Protein AF-A0AAW0I770-F1 (afdb_monomer_lite)

Sequence (133 aa):
MDANTKVVIGTLCSSFLLFQVLFHFVSYWFSAKVSTGYNSLSIDKKIEWNSRVVSTCHSLLVGIFGLYLFLFDEPTIADPLWGDPRLVKLNIATASGYLISDLLIILLNWKVIGDKFFVIHHCTALSAYYFVL

InterPro domains:
  IPR006634 TRAM/LAG1/CLN8 homology domain [PF03798] (48-132)
  IPR006634 TRAM/LAG1/CLN8 homology domain [PS50922] (44-133)
  IPR050846 TLC domain-containing [PTHR13439] (12-132)

Radius of gyration: 16.58 Å; chains: 1; bounding box: 43×30×43 Å

Organism: Myodes glareolus (NCBI:txid447135)

pLDDT: mean 95.5, std 5.77, range [55.75, 98.81]

Foldseek 3Di:
DDPLVVVLLVLLQVLLVVLLCQLPPVQLVVCVVPPVCLVVDDPLVSNVSSLVVSVVVLCCVLVVLVVCLCPPVPQCVVPVDPGLDSSVSSSLSSNLSNLVNSLVSCVVSVVRRNDPVSNVVSVVSNVVSVVND

Structure (mmCIF, N/CA/C/O backbone):
data_AF-A0AAW0I770-F1
#
_entry.id   AF-A0AAW0I770-F1
#
loop_
_atom_site.group_PDB
_atom_site.id
_atom_site.type_symbol
_atom_site.label_atom_id
_atom_site.label_alt_id
_atom_site.label_comp_id
_atom_site.label_asym_id
_atom_site.label_entity_id
_atom_site.label_seq_id
_atom_site.pdbx_PDB_ins_code
_atom_site.Cartn_x
_atom_site.Cartn_y
_atom_site.Cartn_z
_atom_site.occupancy
_atom_site.B_iso_or_equiv
_atom_site.auth_seq_id
_atom_site.auth_comp_id
_atom_site.auth_asym_id
_atom_site.auth_atom_id
_atom_site.pdbx_PDB_model_num
ATOM 1 N N . MET A 1 1 ? 12.098 18.092 -14.845 1.00 55.75 1 MET A N 1
ATOM 2 C CA . MET A 1 1 ? 11.414 16.806 -14.593 1.00 55.75 1 MET A CA 1
ATOM 3 C C . MET A 1 1 ? 10.866 16.289 -15.901 1.00 55.75 1 MET A C 1
ATOM 5 O O . MET A 1 1 ? 10.063 16.990 -16.517 1.00 55.75 1 MET A O 1
ATOM 9 N N . ASP A 1 2 ? 11.320 15.114 -16.326 1.00 74.69 2 ASP A N 1
ATOM 10 C CA . ASP A 1 2 ? 10.758 14.442 -17.495 1.00 74.69 2 ASP A CA 1
ATOM 11 C C . ASP A 1 2 ? 9.296 14.013 -17.242 1.00 74.69 2 ASP A C 1
ATOM 13 O O . ASP A 1 2 ? 8.771 14.089 -16.123 1.00 74.69 2 ASP A O 1
ATOM 17 N N . ALA A 1 3 ? 8.598 13.622 -18.310 1.00 67.62 3 ALA A N 1
ATOM 18 C CA . ALA A 1 3 ? 7.193 13.232 -18.238 1.00 67.62 3 ALA A CA 1
ATOM 19 C C . ALA A 1 3 ? 6.963 11.989 -17.356 1.00 67.62 3 ALA A C 1
ATOM 21 O O . ALA A 1 3 ? 5.919 11.895 -16.711 1.00 67.62 3 ALA A O 1
ATOM 22 N N . ASN A 1 4 ? 7.940 11.080 -17.269 1.00 81.44 4 ASN A N 1
ATOM 23 C CA . ASN A 1 4 ? 7.845 9.881 -16.438 1.00 81.44 4 ASN A CA 1
ATOM 24 C C . ASN A 1 4 ? 7.912 10.223 -14.948 1.00 81.44 4 ASN A C 1
ATOM 26 O O . ASN A 1 4 ? 7.105 9.717 -14.175 1.00 81.44 4 ASN A O 1
ATOM 30 N N . THR A 1 5 ? 8.773 11.159 -14.551 1.00 87.38 5 THR A N 1
ATOM 31 C CA . THR A 1 5 ? 8.890 11.625 -13.164 1.00 87.38 5 THR A CA 1
ATOM 32 C C . THR A 1 5 ? 7.582 12.267 -12.698 1.00 87.38 5 THR A C 1
ATOM 34 O O . THR A 1 5 ? 7.110 12.011 -11.593 1.00 87.38 5 THR A O 1
ATOM 37 N N . LYS A 1 6 ? 6.949 13.085 -13.554 1.00 92.62 6 LYS A N 1
ATOM 38 C CA . LYS A 1 6 ? 5.643 13.696 -13.246 1.00 92.62 6 LYS A CA 1
ATOM 39 C C . LYS A 1 6 ? 4.564 12.641 -13.027 1.00 92.62 6 LYS A C 1
ATOM 41 O O . LYS A 1 6 ? 3.768 12.771 -12.102 1.00 92.62 6 LYS A O 1
ATOM 46 N N . VAL A 1 7 ? 4.548 11.609 -13.869 1.00 95.19 7 VAL A N 1
ATOM 47 C CA . VAL A 1 7 ? 3.602 10.497 -13.757 1.00 95.19 7 VAL A CA 1
ATOM 48 C C . VAL A 1 7 ? 3.842 9.708 -12.467 1.00 95.19 7 VAL A C 1
ATOM 50 O O . VAL A 1 7 ? 2.886 9.474 -11.742 1.00 95.19 7 VAL A O 1
ATOM 53 N N . VAL A 1 8 ? 5.092 9.376 -12.132 1.00 95.69 8 VAL A N 1
ATOM 54 C CA . VAL A 1 8 ? 5.456 8.667 -10.890 1.00 95.69 8 VAL A CA 1
ATOM 55 C C . VAL A 1 8 ? 5.005 9.438 -9.648 1.00 95.69 8 VAL A C 1
ATOM 57 O O . VAL A 1 8 ? 4.325 8.877 -8.790 1.00 95.6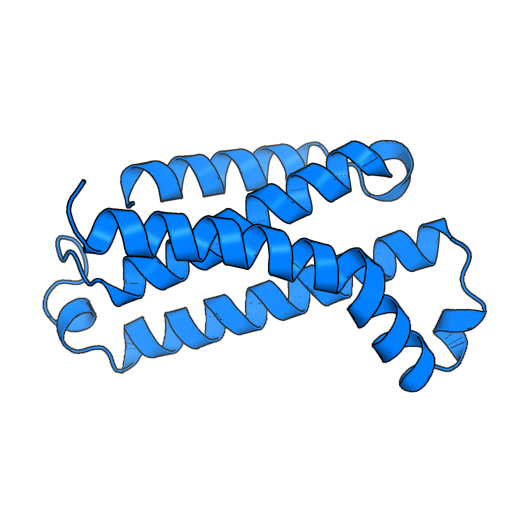9 8 VAL A O 1
ATOM 60 N N . ILE A 1 9 ? 5.315 10.736 -9.571 1.00 96.12 9 ILE A N 1
ATOM 61 C CA . ILE A 1 9 ? 4.894 11.581 -8.444 1.00 96.12 9 ILE A CA 1
ATOM 62 C C . ILE A 1 9 ? 3.369 11.690 -8.388 1.00 96.12 9 ILE A C 1
ATOM 64 O O . ILE A 1 9 ? 2.784 11.572 -7.313 1.00 96.12 9 ILE A O 1
ATOM 68 N N . GLY A 1 10 ? 2.716 11.870 -9.539 1.00 97.88 10 GLY A N 1
ATOM 69 C CA . GLY A 1 10 ? 1.259 11.874 -9.634 1.00 97.88 10 GLY A CA 1
ATOM 70 C C . GLY A 1 10 ? 0.651 10.584 -9.085 1.00 97.88 10 GLY A C 1
ATOM 71 O O . GLY A 1 10 ? -0.223 10.641 -8.225 1.00 97.88 10 GLY A O 1
ATOM 72 N N . THR A 1 11 ? 1.162 9.425 -9.504 1.00 98.19 11 THR A N 1
ATOM 73 C CA . THR A 1 11 ? 0.721 8.109 -9.027 1.00 98.19 11 THR A CA 1
ATOM 74 C C . THR A 1 11 ? 0.919 7.946 -7.526 1.00 98.19 11 THR A C 1
ATOM 76 O O . THR A 1 11 ? -0.003 7.485 -6.855 1.00 98.19 11 THR A O 1
ATOM 79 N N . LEU A 1 12 ? 2.066 8.356 -6.979 1.00 98.38 12 LEU A N 1
ATOM 80 C CA . LEU A 1 12 ? 2.326 8.304 -5.539 1.00 98.38 12 LEU A CA 1
ATOM 81 C C . LEU A 1 12 ? 1.310 9.154 -4.766 1.00 98.38 12 LEU A C 1
ATOM 83 O O . LEU A 1 12 ? 0.651 8.647 -3.857 1.00 98.38 12 LEU A O 1
ATOM 87 N N . CYS A 1 13 ? 1.137 10.421 -5.152 1.00 98.50 13 CYS A N 1
ATOM 88 C CA . CYS A 1 13 ? 0.213 11.346 -4.493 1.00 98.50 13 CYS A CA 1
ATOM 89 C C . CYS A 1 13 ? -1.243 10.873 -4.592 1.00 98.50 13 CYS A C 1
ATOM 91 O O . CYS A 1 13 ? -1.969 10.872 -3.598 1.00 98.50 13 CYS A O 1
ATOM 93 N N . SER A 1 14 ? -1.676 10.436 -5.776 1.00 98.56 14 SER A N 1
ATOM 94 C CA . SER A 1 14 ? -3.022 9.899 -5.975 1.00 98.56 14 SER A CA 1
ATOM 95 C C . SER A 1 14 ? -3.246 8.622 -5.170 1.00 98.56 14 SER A C 1
ATOM 97 O O . SER A 1 14 ? -4.313 8.469 -4.584 1.00 98.56 14 SER A O 1
ATOM 99 N N . SER A 1 15 ? -2.247 7.740 -5.083 1.00 98.62 15 SER A N 1
ATOM 100 C CA . SER A 1 15 ? -2.338 6.514 -4.282 1.00 98.62 15 SER A CA 1
ATOM 101 C C . SER A 1 15 ? -2.431 6.832 -2.795 1.00 98.62 15 SER A C 1
ATOM 103 O O . SER A 1 15 ? -3.303 6.295 -2.120 1.00 98.62 15 SER A O 1
ATOM 105 N N . PHE A 1 16 ? -1.615 7.763 -2.290 1.00 98.81 16 PHE A N 1
ATOM 106 C CA . PHE A 1 16 ? -1.719 8.242 -0.911 1.00 98.81 16 PHE A CA 1
ATOM 107 C C . PHE A 1 16 ? -3.151 8.685 -0.578 1.00 98.81 16 PHE A C 1
ATOM 109 O O . PHE A 1 16 ? -3.755 8.172 0.367 1.00 98.81 16 PHE A O 1
ATOM 116 N N . LEU A 1 17 ? -3.719 9.575 -1.401 1.00 98.75 17 LEU A N 1
ATOM 117 C CA . LEU A 1 17 ? -5.081 10.083 -1.218 1.00 98.75 17 LEU A CA 1
ATOM 118 C C . LEU A 1 17 ? -6.129 8.974 -1.332 1.00 98.75 17 LEU A C 1
ATOM 120 O O . LEU A 1 17 ? -7.050 8.914 -0.521 1.00 98.75 17 LEU A O 1
ATOM 124 N N . LEU A 1 18 ? -5.979 8.077 -2.307 1.00 98.62 18 LEU A N 1
ATOM 125 C CA . LEU A 1 18 ? -6.880 6.948 -2.497 1.00 98.62 18 LEU A CA 1
ATOM 126 C C . LEU A 1 18 ? -6.919 6.063 -1.250 1.00 98.62 18 LEU A C 1
ATOM 128 O O . LEU A 1 18 ? -8.003 5.759 -0.761 1.00 98.62 18 LEU A O 1
ATOM 132 N N . PHE A 1 19 ? -5.765 5.688 -0.697 1.00 98.69 19 PHE A N 1
ATOM 133 C CA . PHE A 1 19 ? -5.713 4.834 0.489 1.00 98.69 19 PHE A CA 1
ATOM 134 C C . PHE A 1 19 ? -6.215 5.545 1.758 1.00 98.69 19 PHE A C 1
ATOM 136 O O . PHE A 1 19 ? -6.858 4.902 2.587 1.00 98.69 19 PHE A O 1
ATOM 143 N N . GLN A 1 20 ? -6.055 6.872 1.866 1.00 98.56 20 GLN A N 1
ATOM 144 C CA . GLN A 1 20 ? -6.712 7.662 2.920 1.00 98.56 20 GLN A CA 1
ATOM 145 C C . GLN A 1 20 ? -8.242 7.609 2.790 1.00 98.56 20 GLN A C 1
ATOM 147 O O . GLN A 1 20 ? -8.951 7.370 3.769 1.00 98.56 20 GLN A O 1
ATOM 152 N N . VAL A 1 21 ? -8.769 7.780 1.572 1.00 98.62 21 VAL A N 1
ATOM 153 C CA . VAL A 1 21 ? -10.212 7.683 1.300 1.00 98.62 21 VAL A CA 1
ATOM 154 C C . VAL A 1 21 ? -10.732 6.272 1.576 1.00 98.62 21 VAL A C 1
ATOM 156 O O . VAL A 1 21 ? -11.810 6.111 2.159 1.00 98.62 21 VAL A O 1
ATOM 159 N N . LEU A 1 22 ? -9.961 5.246 1.206 1.00 98.38 22 LEU A N 1
ATOM 160 C CA . LEU A 1 22 ? -10.304 3.857 1.487 1.00 98.38 22 LEU A CA 1
ATOM 161 C C . LEU A 1 22 ? -10.419 3.607 2.993 1.00 98.38 22 LEU A C 1
ATOM 163 O O . LEU A 1 22 ? -11.401 3.006 3.424 1.00 98.38 22 LEU A O 1
ATOM 167 N N . PHE A 1 23 ? -9.480 4.113 3.793 1.00 98.44 23 PHE A N 1
ATOM 168 C CA . PHE A 1 23 ? -9.508 3.959 5.246 1.00 98.44 23 PHE A CA 1
ATOM 169 C C . PHE A 1 23 ? -10.670 4.710 5.902 1.00 98.44 23 PHE A C 1
ATOM 171 O O . PHE A 1 23 ? -11.439 4.120 6.664 1.00 98.44 23 PHE A O 1
ATOM 178 N N . HIS A 1 24 ? -10.820 6.000 5.596 1.00 97.44 24 HIS A N 1
ATOM 179 C CA . HIS A 1 24 ? -11.764 6.865 6.303 1.00 97.44 24 HIS A CA 1
ATOM 180 C C . HIS A 1 24 ? -13.222 6.674 5.879 1.00 97.44 24 HIS A C 1
ATOM 182 O O . HIS A 1 24 ? -14.118 6.892 6.694 1.00 97.44 24 HIS A O 1
ATOM 188 N N . PHE A 1 25 ? -13.474 6.265 4.632 1.00 97.50 25 PHE A N 1
ATOM 189 C CA . PHE A 1 25 ? -14.832 6.232 4.083 1.00 97.50 25 PHE A CA 1
ATOM 190 C C . PHE A 1 25 ? -15.215 4.861 3.536 1.00 97.50 25 PHE A C 1
ATOM 192 O O . PHE A 1 25 ? -16.198 4.266 3.985 1.00 97.50 25 PHE A O 1
ATOM 199 N N . VAL A 1 26 ? -14.456 4.345 2.566 1.00 97.56 26 VAL A N 1
ATOM 200 C CA . VAL A 1 26 ? -14.893 3.172 1.789 1.00 97.56 26 VAL A CA 1
ATOM 201 C C . VAL A 1 26 ? -14.911 1.914 2.646 1.00 97.56 26 VAL A C 1
ATOM 203 O O . VAL A 1 26 ? -15.894 1.179 2.608 1.00 97.56 26 VAL A O 1
ATOM 206 N N . SER A 1 27 ? -13.877 1.690 3.460 1.00 97.06 27 SER A N 1
ATOM 207 C CA . SER A 1 27 ? -13.794 0.519 4.334 1.00 97.06 27 SER A CA 1
ATOM 208 C C . SER A 1 27 ? -14.949 0.479 5.327 1.00 97.06 27 SER A C 1
ATOM 210 O O . SER A 1 27 ? -15.563 -0.573 5.507 1.00 97.06 27 SER A O 1
ATOM 212 N N . TYR A 1 28 ? -15.305 1.626 5.915 1.00 93.88 28 TYR A N 1
ATOM 213 C CA . TYR A 1 28 ? -16.455 1.723 6.808 1.00 93.88 28 TYR A CA 1
ATOM 214 C C . TYR A 1 28 ? -17.754 1.365 6.082 1.00 93.88 28 TYR A C 1
ATOM 216 O O . TYR A 1 28 ? -18.496 0.494 6.537 1.00 93.88 28 TYR A O 1
ATOM 224 N N . TRP A 1 29 ? -18.020 2.024 4.949 1.00 96.69 29 TRP A N 1
ATOM 225 C CA . TRP A 1 29 ? -19.247 1.821 4.179 1.00 96.69 29 TRP A CA 1
ATOM 226 C C . TRP A 1 29 ? -19.389 0.370 3.712 1.00 96.69 29 TRP A C 1
ATOM 228 O O . TRP A 1 29 ? -20.436 -0.245 3.909 1.00 96.69 29 TRP A O 1
ATOM 238 N N . PHE A 1 30 ? -18.325 -0.189 3.140 1.00 96.56 30 PHE A N 1
ATOM 239 C CA . PHE A 1 30 ? -18.307 -1.550 2.625 1.00 96.56 30 PHE A CA 1
ATOM 240 C C . PHE A 1 30 ? -18.466 -2.578 3.751 1.00 96.56 30 PHE A C 1
ATOM 242 O O . PHE A 1 30 ? -19.334 -3.449 3.680 1.00 96.56 30 PHE A O 1
ATOM 249 N N . SER A 1 31 ? -17.692 -2.442 4.831 1.00 97.12 31 SER A N 1
ATOM 250 C CA . SER A 1 31 ? -17.723 -3.390 5.951 1.00 97.12 31 SER A CA 1
ATOM 251 C C . SER A 1 31 ? -19.071 -3.388 6.667 1.00 97.12 31 SER A C 1
ATOM 253 O O . SER A 1 31 ? -19.579 -4.456 6.992 1.00 97.12 31 SER A O 1
ATOM 255 N N . ALA A 1 32 ? -19.703 -2.222 6.837 1.00 95.44 32 ALA A N 1
ATOM 256 C CA . ALA A 1 32 ? -21.043 -2.114 7.415 1.00 95.44 32 ALA A CA 1
ATOM 257 C C . ALA A 1 32 ? -22.137 -2.773 6.556 1.00 95.44 32 ALA A C 1
ATOM 259 O O . ALA A 1 32 ? -23.184 -3.148 7.085 1.00 95.44 32 ALA A O 1
ATOM 260 N N . LYS A 1 33 ? -21.920 -2.891 5.238 1.00 95.25 33 LYS A N 1
ATOM 261 C CA . LYS A 1 33 ? -22.848 -3.545 4.302 1.00 95.25 33 LYS A CA 1
ATOM 262 C C . LYS A 1 33 ? -22.647 -5.055 4.227 1.00 95.25 33 LYS A C 1
ATOM 264 O O . LYS A 1 33 ? -23.628 -5.777 4.100 1.00 95.25 33 LYS A O 1
ATOM 269 N N . VAL A 1 34 ? -21.400 -5.517 4.292 1.00 95.00 34 VAL A N 1
ATOM 270 C CA . VAL A 1 34 ? -21.048 -6.934 4.098 1.00 95.00 34 VAL A CA 1
ATOM 271 C C . VAL A 1 34 ? -21.003 -7.715 5.413 1.00 95.00 34 VAL A C 1
ATOM 273 O O . VAL A 1 34 ? -21.275 -8.911 5.421 1.00 95.00 34 VAL A O 1
ATOM 276 N N . SER A 1 35 ? -20.702 -7.057 6.535 1.00 94.44 35 SER A N 1
ATOM 277 C CA . SER A 1 35 ? -20.612 -7.685 7.854 1.00 94.44 35 SER A CA 1
ATOM 278 C C . SER A 1 35 ? -21.528 -6.985 8.852 1.00 94.44 35 SER A C 1
ATOM 280 O O . SER A 1 35 ? -21.258 -5.876 9.314 1.00 94.44 35 SER A O 1
ATOM 282 N N . THR A 1 36 ? -22.612 -7.654 9.240 1.00 89.12 36 THR A N 1
ATOM 283 C CA . THR A 1 36 ? -23.572 -7.128 10.225 1.00 89.12 36 THR A CA 1
ATOM 284 C C . THR A 1 36 ? -22.923 -6.867 11.590 1.00 89.12 36 THR A C 1
ATOM 286 O O . THR A 1 36 ? -23.281 -5.900 12.263 1.00 89.12 36 THR A O 1
ATOM 289 N N . GLY A 1 37 ? -21.914 -7.663 11.965 1.00 94.75 37 GLY A N 1
ATOM 290 C CA . GLY A 1 37 ? -21.154 -7.501 13.208 1.00 94.75 37 GLY A CA 1
ATOM 291 C C . GLY A 1 37 ? -20.238 -6.272 13.235 1.00 94.75 37 GLY A C 1
ATOM 292 O O . GLY A 1 37 ? -19.875 -5.806 14.316 1.00 94.75 37 GLY A O 1
ATOM 293 N N . TYR A 1 38 ? -19.900 -5.690 12.079 1.00 96.75 38 TYR A N 1
ATOM 294 C CA . TYR A 1 38 ? -19.034 -4.510 12.019 1.00 96.75 38 TYR A CA 1
ATOM 295 C C . TYR A 1 38 ? -19.649 -3.311 12.757 1.00 96.75 38 TYR A C 1
ATOM 297 O O . TYR A 1 38 ? -18.959 -2.609 13.495 1.00 96.75 38 TYR A O 1
ATOM 305 N N . ASN A 1 39 ? -20.963 -3.095 12.630 1.00 95.94 39 ASN A N 1
ATOM 306 C CA . ASN A 1 39 ? -21.626 -1.948 13.259 1.00 95.94 39 ASN A CA 1
ATOM 307 C C . ASN A 1 39 ? -21.606 -2.013 14.791 1.00 95.94 39 ASN A C 1
ATOM 309 O O . ASN A 1 39 ? -21.517 -0.959 15.425 1.00 95.94 39 ASN A O 1
ATOM 313 N N . SER A 1 40 ? -21.599 -3.219 15.368 1.00 97.06 40 SER A N 1
ATOM 314 C CA . SER A 1 40 ? -21.503 -3.441 16.816 1.00 97.06 40 SER A CA 1
ATOM 315 C C . SER A 1 40 ? -20.090 -3.303 17.395 1.00 97.06 40 SER A C 1
ATOM 317 O O . SER A 1 40 ? -19.936 -3.322 18.613 1.00 97.06 40 SER A O 1
ATOM 319 N N . LEU A 1 41 ? -19.053 -3.159 16.562 1.00 97.44 41 LEU A N 1
ATOM 320 C CA . LEU A 1 41 ? -17.682 -2.989 17.044 1.00 97.44 41 LEU A CA 1
ATOM 321 C C . LEU A 1 41 ? -17.479 -1.627 17.724 1.00 97.44 41 LEU A C 1
ATOM 323 O O . LEU A 1 41 ? -18.042 -0.607 17.305 1.00 97.44 41 LEU A O 1
ATOM 327 N N . SER A 1 42 ? -16.597 -1.610 18.728 1.00 97.69 42 SER A N 1
ATOM 328 C CA . SER A 1 42 ? -16.056 -0.371 19.291 1.00 97.69 42 SER A CA 1
ATOM 329 C C . SER A 1 42 ? -15.274 0.415 18.234 1.00 97.69 42 SER A C 1
ATOM 331 O O . SER A 1 42 ? -14.853 -0.131 17.211 1.00 97.69 42 SER A O 1
ATOM 333 N N . ILE A 1 43 ? -15.056 1.707 18.486 1.00 97.00 43 ILE A N 1
ATOM 334 C CA . ILE A 1 43 ? -14.301 2.572 17.572 1.00 97.00 43 ILE A CA 1
ATOM 335 C C . ILE A 1 43 ? -12.888 2.034 17.304 1.00 97.00 43 ILE A C 1
ATOM 337 O O . ILE A 1 43 ? -12.492 1.928 16.147 1.00 97.00 43 ILE A O 1
ATOM 341 N N . ASP A 1 44 ? -12.188 1.580 18.344 1.00 98.25 44 ASP A N 1
ATOM 342 C CA . ASP A 1 44 ? -10.841 1.011 18.240 1.00 98.25 44 ASP A CA 1
ATOM 343 C C . ASP A 1 44 ? -10.821 -0.228 17.338 1.00 98.25 44 ASP A C 1
ATOM 345 O O . ASP A 1 44 ? -9.970 -0.366 16.460 1.00 98.25 44 ASP A O 1
ATOM 349 N N . LYS A 1 45 ? -11.820 -1.108 17.480 1.00 98.00 45 LYS A N 1
ATOM 350 C CA . LYS A 1 45 ? -11.934 -2.300 16.634 1.00 98.00 4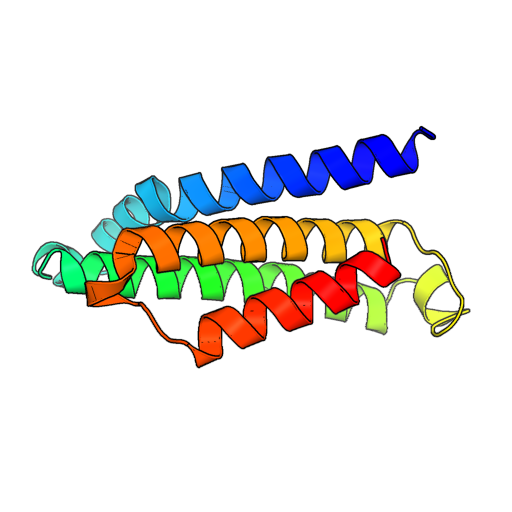5 LYS A CA 1
ATOM 351 C C . LYS A 1 45 ? -12.311 -1.968 15.195 1.00 98.00 45 LYS A C 1
ATOM 353 O O . LYS A 1 45 ? -11.870 -2.671 14.293 1.00 98.00 45 LYS A O 1
ATOM 358 N N . LYS A 1 46 ? -13.067 -0.892 14.956 1.00 98.12 46 LYS A N 1
ATOM 359 C CA . LYS A 1 46 ? -13.339 -0.391 13.598 1.00 98.12 46 LYS A CA 1
ATOM 360 C C . LYS A 1 46 ? -12.087 0.200 12.952 1.00 98.12 46 LYS A C 1
ATOM 362 O O . LYS A 1 46 ? -11.865 -0.041 11.772 1.00 98.12 46 LYS A O 1
ATOM 367 N N . ILE A 1 47 ? -11.260 0.922 13.708 1.00 98.31 47 ILE A N 1
ATOM 368 C CA . ILE A 1 47 ? -9.965 1.444 13.239 1.00 98.31 47 ILE A CA 1
ATOM 369 C C . ILE A 1 47 ? -9.047 0.290 12.828 1.00 98.31 47 ILE A C 1
ATOM 371 O O . ILE A 1 47 ? -8.547 0.277 11.704 1.00 98.31 47 ILE A O 1
ATOM 375 N N . GLU A 1 48 ? -8.881 -0.703 13.706 1.00 98.00 48 GLU A N 1
ATOM 376 C CA . GLU A 1 48 ? -8.084 -1.898 13.416 1.00 98.00 48 GLU A CA 1
ATOM 377 C C . GLU A 1 48 ? -8.627 -2.633 12.182 1.00 98.00 48 GLU A C 1
ATOM 379 O O . GLU A 1 48 ? -7.884 -2.896 11.239 1.00 98.00 48 GLU A O 1
ATOM 384 N N . TRP A 1 49 ? -9.936 -2.896 12.143 1.00 98.12 49 TRP A N 1
ATOM 385 C CA . TRP A 1 49 ? -10.598 -3.547 11.014 1.00 98.12 49 TRP A CA 1
ATOM 386 C C . TRP A 1 49 ? -10.364 -2.803 9.697 1.00 98.12 49 TRP A C 1
ATOM 388 O O . TRP A 1 49 ? -9.967 -3.411 8.705 1.00 98.12 49 TRP A O 1
ATOM 398 N N . ASN A 1 50 ? -10.569 -1.485 9.681 1.00 98.25 50 ASN A N 1
ATOM 399 C CA . ASN A 1 50 ? -10.403 -0.690 8.470 1.00 98.25 50 ASN A CA 1
ATOM 400 C C . ASN A 1 50 ? -8.951 -0.679 7.994 1.00 98.25 50 ASN A C 1
ATOM 402 O O . ASN A 1 50 ? -8.711 -0.821 6.800 1.00 98.25 50 ASN A O 1
ATOM 406 N N . SER A 1 51 ? -7.978 -0.605 8.906 1.00 98.06 51 SER A N 1
ATOM 407 C CA . SER A 1 51 ? -6.559 -0.740 8.549 1.00 98.06 51 SER A CA 1
ATOM 408 C C . SER A 1 51 ? -6.269 -2.107 7.905 1.00 98.06 51 SER A C 1
ATOM 410 O O . SER A 1 51 ? -5.591 -2.184 6.876 1.00 98.06 51 SER A O 1
ATOM 412 N N . ARG A 1 52 ? -6.862 -3.199 8.412 1.00 97.44 52 ARG A N 1
ATOM 413 C CA . ARG A 1 52 ? -6.730 -4.542 7.808 1.00 97.44 52 ARG A CA 1
ATOM 414 C C . ARG A 1 52 ? -7.363 -4.646 6.420 1.00 97.44 52 ARG A C 1
ATOM 416 O O . ARG A 1 52 ? -6.785 -5.274 5.535 1.00 97.44 52 ARG A O 1
ATOM 423 N N . VAL A 1 53 ? -8.519 -4.022 6.202 1.00 97.94 53 VAL A N 1
ATOM 424 C CA . VAL A 1 53 ? -9.161 -3.988 4.876 1.00 97.94 53 VAL A CA 1
ATOM 425 C C . VAL A 1 53 ? -8.272 -3.252 3.876 1.00 97.94 53 VAL A C 1
ATOM 427 O O . VAL A 1 53 ? -7.986 -3.778 2.803 1.00 97.94 53 VAL A O 1
ATOM 430 N N . VAL A 1 54 ? -7.793 -2.060 4.236 1.00 98.25 54 VAL A N 1
ATOM 431 C CA . VAL A 1 54 ? -6.994 -1.207 3.345 1.00 98.25 54 VAL A CA 1
ATOM 432 C C . VAL A 1 54 ? -5.647 -1.852 3.011 1.00 98.25 54 VAL A C 1
ATOM 434 O O . VAL A 1 54 ? -5.279 -1.891 1.836 1.00 98.25 54 VAL A O 1
ATOM 437 N N . SER A 1 55 ? -4.956 -2.428 4.001 1.00 97.88 55 SER A N 1
ATOM 438 C CA . SER A 1 55 ? -3.715 -3.186 3.775 1.00 97.88 55 SER A CA 1
ATOM 439 C C . SER A 1 55 ? -3.934 -4.397 2.868 1.00 97.88 55 SER A C 1
ATOM 441 O O . SER A 1 55 ? -3.158 -4.613 1.942 1.00 97.88 55 SER A O 1
ATOM 443 N N . THR A 1 56 ? -5.041 -5.128 3.040 1.00 98.25 56 THR A N 1
ATOM 444 C CA . THR A 1 56 ? -5.402 -6.245 2.150 1.00 98.25 56 THR A CA 1
ATOM 445 C C . THR A 1 56 ? -5.641 -5.768 0.715 1.00 98.25 56 THR A C 1
ATOM 447 O O . THR A 1 56 ? -5.115 -6.365 -0.225 1.00 98.25 56 THR A O 1
ATOM 450 N N . CYS A 1 57 ? -6.389 -4.676 0.522 1.00 98.12 57 CYS A N 1
ATOM 451 C CA . CYS A 1 57 ? -6.604 -4.087 -0.802 1.00 98.12 57 CYS A CA 1
ATOM 452 C C . CYS A 1 57 ? -5.283 -3.677 -1.462 1.00 98.12 57 CYS A C 1
ATOM 454 O O . CYS A 1 57 ? -5.076 -3.970 -2.639 1.00 98.12 57 CYS A O 1
ATOM 456 N N . HIS A 1 58 ? -4.386 -3.035 -0.710 1.00 98.12 58 HIS A N 1
ATOM 457 C CA . HIS A 1 58 ? -3.052 -2.690 -1.188 1.00 98.12 58 HIS A CA 1
ATOM 458 C C . HIS A 1 58 ? -2.267 -3.937 -1.609 1.00 98.12 58 HIS A C 1
ATOM 460 O O . HIS A 1 58 ? -1.819 -3.997 -2.753 1.00 98.12 58 HIS A O 1
ATOM 466 N N . SER A 1 59 ? -2.143 -4.939 -0.731 1.00 98.06 59 SER A N 1
ATOM 467 C CA . SER A 1 59 ? -1.376 -6.158 -1.007 1.00 98.06 59 SER A CA 1
ATOM 468 C C . SER A 1 59 ? -1.900 -6.913 -2.226 1.00 98.06 59 SER A C 1
ATOM 470 O O . SER A 1 59 ? -1.104 -7.382 -3.035 1.00 98.06 59 SER A O 1
ATOM 472 N N . LEU A 1 60 ? -3.223 -6.995 -2.399 1.00 98.56 60 LEU A N 1
ATOM 473 C CA . LEU A 1 60 ? -3.820 -7.592 -3.593 1.00 98.56 60 LEU A CA 1
ATOM 474 C C . LEU A 1 60 ? -3.503 -6.773 -4.846 1.00 98.56 60 LEU A C 1
ATOM 476 O O . LEU A 1 60 ? -3.085 -7.348 -5.845 1.00 98.56 60 LEU A O 1
ATOM 480 N N . LEU A 1 61 ? -3.649 -5.446 -4.797 1.00 98.31 61 LEU A N 1
ATOM 481 C CA . LEU A 1 61 ? -3.381 -4.574 -5.940 1.00 98.31 61 LEU A CA 1
ATOM 482 C C . LEU A 1 61 ? -1.924 -4.680 -6.409 1.00 98.31 61 LEU A C 1
ATOM 484 O O . LEU A 1 61 ? -1.673 -5.026 -7.562 1.00 98.31 61 LEU A O 1
ATOM 488 N N . VAL A 1 62 ? -0.965 -4.399 -5.521 1.00 98.06 62 VAL A N 1
ATOM 489 C CA . VAL A 1 62 ? 0.457 -4.356 -5.900 1.00 98.06 62 VAL A CA 1
ATOM 490 C C . VAL A 1 62 ? 1.041 -5.750 -6.100 1.00 98.06 62 VAL A C 1
ATOM 492 O O . VAL A 1 62 ? 1.949 -5.917 -6.912 1.00 98.06 62 VAL A O 1
ATOM 495 N N . GLY A 1 63 ? 0.501 -6.755 -5.402 1.00 98.12 63 GLY A N 1
ATOM 496 C CA . GLY A 1 63 ? 0.887 -8.154 -5.544 1.00 98.12 63 GLY A CA 1
ATOM 497 C C . GLY A 1 63 ? 0.434 -8.745 -6.875 1.00 98.12 63 GLY A C 1
ATOM 498 O O . GLY A 1 63 ? 1.248 -9.325 -7.586 1.00 98.12 63 GLY A O 1
ATOM 499 N N . ILE A 1 64 ? -0.830 -8.547 -7.268 1.00 98.56 64 ILE A N 1
ATOM 500 C CA . ILE A 1 64 ? -1.331 -8.991 -8.580 1.00 98.56 64 ILE A CA 1
ATOM 501 C C . ILE A 1 64 ? -0.609 -8.246 -9.702 1.00 98.56 64 ILE A C 1
ATOM 503 O O . ILE A 1 64 ? -0.196 -8.871 -10.678 1.00 98.56 64 ILE A O 1
ATOM 507 N N . PHE A 1 65 ? -0.402 -6.933 -9.563 1.00 98.12 65 PHE A N 1
ATOM 508 C CA . PHE A 1 65 ? 0.338 -6.176 -10.570 1.00 98.12 65 PHE A CA 1
ATOM 509 C C . PHE A 1 65 ? 1.808 -6.622 -10.644 1.00 98.12 65 PHE A C 1
ATOM 511 O O . PHE A 1 65 ? 2.343 -6.801 -11.733 1.00 98.12 65 PHE A O 1
ATOM 518 N N . GLY A 1 66 ? 2.442 -6.905 -9.506 1.00 96.94 66 GLY A N 1
ATOM 519 C CA . GLY A 1 66 ? 3.787 -7.481 -9.457 1.00 96.94 66 GLY A CA 1
ATOM 520 C C . GLY A 1 66 ? 3.872 -8.846 -10.143 1.00 96.94 66 GLY A C 1
ATOM 521 O O . GLY A 1 66 ? 4.780 -9.071 -10.937 1.00 96.94 66 GLY A O 1
ATOM 522 N N . LEU A 1 67 ? 2.899 -9.732 -9.905 1.00 97.69 67 LEU A N 1
ATOM 523 C CA . LEU A 1 67 ? 2.809 -11.023 -10.595 1.00 97.69 67 LEU A CA 1
ATOM 524 C C . LEU A 1 67 ? 2.626 -10.851 -12.103 1.00 97.69 67 LEU A C 1
ATOM 526 O O . LEU A 1 67 ? 3.241 -11.583 -12.873 1.00 97.69 67 LEU A O 1
ATOM 530 N N . TYR A 1 68 ? 1.824 -9.874 -12.532 1.00 97.44 68 TYR A N 1
ATOM 531 C CA . TYR A 1 68 ? 1.683 -9.553 -13.948 1.00 97.44 68 TYR A CA 1
ATOM 532 C C . TYR A 1 68 ? 3.022 -9.131 -14.565 1.00 97.44 68 TYR A C 1
ATOM 534 O O . TYR A 1 68 ? 3.410 -9.667 -15.600 1.00 97.44 68 TYR A O 1
ATOM 542 N N . LEU A 1 69 ? 3.749 -8.219 -13.910 1.00 95.81 69 LEU A N 1
ATOM 543 C CA . LEU A 1 69 ? 5.053 -7.747 -14.384 1.00 95.81 69 LEU A CA 1
ATOM 544 C C . LEU A 1 69 ? 6.068 -8.889 -14.475 1.00 95.81 69 LEU A C 1
ATOM 546 O O . LEU A 1 69 ? 6.794 -8.999 -15.454 1.00 95.81 69 LEU A O 1
ATOM 550 N N . PHE A 1 70 ? 6.073 -9.771 -13.479 1.00 94.44 70 PHE A N 1
ATOM 551 C CA . PHE A 1 70 ? 6.977 -10.914 -13.439 1.00 94.44 70 PHE A CA 1
ATOM 552 C C . PHE A 1 70 ? 6.676 -11.968 -14.518 1.00 94.44 70 PHE A C 1
ATOM 554 O O . PHE A 1 70 ? 7.602 -12.547 -15.076 1.00 94.44 70 PHE A O 1
ATOM 561 N N . LEU A 1 71 ? 5.397 -12.243 -14.797 1.00 96.12 71 LEU A N 1
ATOM 562 C CA . LEU A 1 71 ? 4.990 -13.335 -15.690 1.00 96.12 71 LEU A CA 1
ATOM 563 C C . LEU A 1 71 ? 4.800 -12.912 -17.151 1.00 96.12 71 LEU A C 1
ATOM 565 O O . LEU A 1 71 ? 4.921 -13.761 -18.032 1.00 96.12 71 LEU A O 1
ATO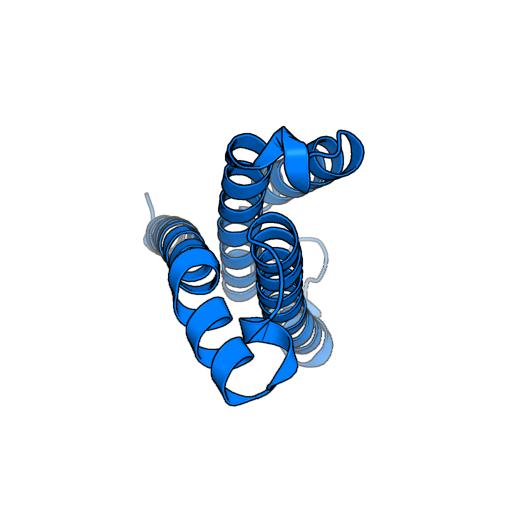M 569 N N . PHE A 1 72 ? 4.462 -11.644 -17.412 1.00 96.12 72 PHE A N 1
ATOM 570 C CA . PHE A 1 72 ? 3.963 -11.220 -18.726 1.00 96.12 72 PHE A CA 1
ATOM 571 C C . PHE A 1 72 ? 4.579 -9.931 -19.286 1.00 96.12 72 PHE A C 1
ATOM 573 O O . PHE A 1 72 ? 4.420 -9.679 -20.478 1.00 96.12 72 PHE A O 1
ATOM 580 N N . ASP A 1 73 ? 5.254 -9.098 -18.487 1.00 95.19 73 ASP A N 1
ATOM 581 C CA . ASP A 1 73 ? 5.806 -7.834 -18.993 1.00 95.19 73 ASP A CA 1
ATOM 582 C C . ASP A 1 73 ? 7.152 -8.056 -19.693 1.00 95.19 73 ASP A C 1
ATOM 584 O O . ASP A 1 73 ? 8.183 -8.227 -19.044 1.00 95.19 73 ASP A O 1
ATOM 588 N N . GLU A 1 74 ? 7.144 -8.043 -21.030 1.00 94.31 74 GLU A N 1
ATOM 589 C CA . GLU A 1 74 ? 8.338 -8.298 -21.850 1.00 94.31 74 GLU A CA 1
ATOM 590 C C . GLU A 1 74 ? 9.546 -7.418 -21.472 1.00 94.31 74 GLU A C 1
ATOM 592 O O . GLU A 1 74 ? 10.634 -7.978 -21.331 1.00 94.31 74 GLU A O 1
ATOM 597 N N . PRO A 1 75 ? 9.415 -6.089 -21.248 1.00 92.19 75 PRO A N 1
ATOM 598 C CA . PRO A 1 75 ? 10.547 -5.263 -20.826 1.00 92.19 75 PRO A CA 1
ATOM 599 C C . PRO A 1 75 ? 11.149 -5.695 -19.484 1.00 92.19 75 PRO A C 1
ATOM 601 O O . PRO A 1 75 ? 12.370 -5.767 -19.364 1.00 92.19 75 PRO A O 1
ATOM 604 N N . THR A 1 76 ? 10.309 -6.002 -18.490 1.00 92.75 76 THR A N 1
ATOM 605 C CA . THR A 1 76 ? 10.762 -6.473 -17.170 1.00 92.75 76 THR A CA 1
ATOM 606 C C . THR A 1 76 ? 11.397 -7.865 -17.255 1.00 92.75 76 THR A C 1
ATOM 608 O O . THR A 1 76 ? 12.375 -8.135 -16.565 1.00 92.75 76 THR A O 1
ATOM 611 N N . ILE A 1 77 ? 10.884 -8.753 -18.113 1.00 94.81 77 ILE A N 1
ATOM 612 C CA . ILE A 1 77 ? 11.430 -10.107 -18.310 1.00 94.81 77 ILE A CA 1
ATOM 613 C C . ILE A 1 77 ? 12.767 -10.072 -19.062 1.00 94.81 77 ILE A C 1
ATOM 615 O O . ILE A 1 77 ? 13.664 -10.856 -18.754 1.00 94.81 77 ILE A O 1
ATOM 619 N N . ALA A 1 78 ? 12.905 -9.183 -20.049 1.00 95.44 78 ALA A N 1
ATOM 620 C CA . ALA A 1 78 ? 14.107 -9.075 -20.869 1.00 95.44 78 ALA A CA 1
ATOM 621 C C . ALA A 1 78 ? 15.321 -8.564 -20.075 1.00 95.44 78 ALA A C 1
ATOM 623 O O . ALA A 1 78 ? 16.439 -9.017 -20.322 1.00 95.44 78 ALA A O 1
ATOM 624 N N . ASP A 1 79 ? 15.105 -7.652 -19.122 1.00 93.56 79 ASP A N 1
ATOM 625 C CA . ASP A 1 79 ? 16.145 -7.146 -18.222 1.00 93.56 79 ASP A CA 1
ATOM 626 C C . ASP A 1 79 ? 15.619 -6.996 -16.779 1.00 93.56 79 ASP A C 1
ATOM 628 O O . ASP A 1 79 ? 15.237 -5.904 -16.349 1.00 93.56 79 ASP A O 1
ATOM 632 N N . PRO A 1 80 ? 15.596 -8.095 -16.006 1.00 87.06 80 PRO A N 1
ATOM 633 C CA . PRO A 1 80 ? 14.959 -8.125 -14.692 1.00 87.06 80 PRO A CA 1
ATOM 634 C C . PRO A 1 80 ? 15.763 -7.432 -13.588 1.00 87.06 80 PRO A C 1
ATOM 636 O O . PRO A 1 80 ? 15.227 -7.214 -12.502 1.00 87.06 80 PRO A O 1
ATOM 639 N N . LEU A 1 81 ? 17.047 -7.132 -13.824 1.00 85.88 81 LEU A N 1
ATOM 640 C CA . LEU A 1 81 ? 17.934 -6.556 -12.809 1.00 85.88 81 LEU A CA 1
ATOM 641 C C . LEU A 1 81 ? 18.279 -5.094 -13.094 1.00 85.88 81 LEU A C 1
ATOM 643 O O . LEU A 1 81 ? 18.344 -4.303 -12.155 1.00 85.88 81 LEU A O 1
ATOM 647 N N . TRP A 1 82 ? 18.509 -4.744 -14.361 1.00 87.69 82 TRP A N 1
ATOM 648 C CA . TRP A 1 82 ? 18.985 -3.417 -14.759 1.00 87.69 82 TRP A CA 1
ATOM 649 C C . TRP A 1 82 ? 17.974 -2.633 -15.593 1.00 87.69 82 TRP A C 1
ATOM 651 O O . TRP A 1 82 ? 18.211 -1.460 -15.892 1.00 87.69 82 TRP A O 1
ATOM 661 N N . GLY A 1 83 ? 16.840 -3.250 -15.934 1.00 84.00 83 GLY A N 1
ATOM 662 C CA . GLY A 1 83 ? 15.787 -2.603 -16.691 1.00 84.00 83 GLY A CA 1
ATOM 663 C C . GLY A 1 83 ? 15.188 -1.419 -15.934 1.00 84.00 83 GLY A C 1
ATOM 664 O O . GLY A 1 83 ? 15.057 -1.433 -14.710 1.00 84.00 83 GLY A O 1
ATOM 665 N N . ASP A 1 84 ? 14.739 -0.414 -16.688 1.00 84.88 84 ASP A N 1
ATOM 666 C CA . ASP A 1 84 ? 13.960 0.713 -16.164 1.00 84.88 84 ASP A CA 1
ATOM 667 C C . ASP A 1 84 ? 12.510 0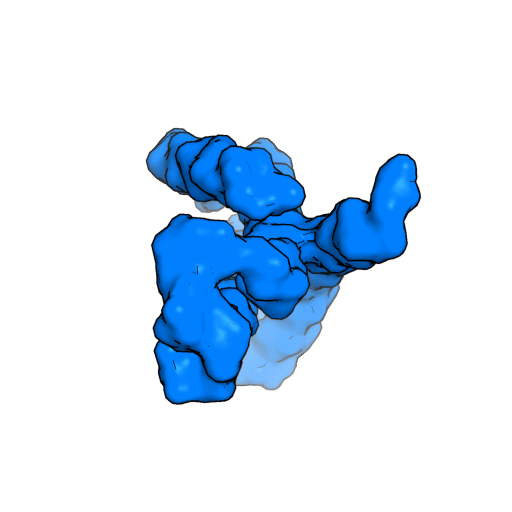.724 -16.702 1.00 84.88 84 ASP A C 1
ATOM 669 O O . ASP A 1 84 ? 12.086 1.662 -17.394 1.00 84.88 84 ASP A O 1
ATOM 673 N N . PRO A 1 85 ? 11.721 -0.345 -16.471 1.00 88.00 85 PRO A N 1
ATOM 674 C CA . PRO A 1 85 ? 10.368 -0.426 -16.990 1.00 88.00 85 PRO A CA 1
ATOM 675 C C . PRO A 1 85 ? 9.435 0.523 -16.231 1.00 88.00 85 PRO A C 1
ATOM 677 O O . PRO A 1 85 ? 9.232 0.448 -15.016 1.00 88.00 85 PRO A O 1
ATOM 680 N N . ARG A 1 86 ? 8.763 1.388 -16.995 1.00 92.00 86 ARG A N 1
ATOM 681 C CA . ARG A 1 86 ? 7.791 2.364 -16.483 1.00 92.00 86 ARG A CA 1
ATOM 682 C C . ARG A 1 86 ? 6.724 1.733 -15.581 1.00 92.00 86 ARG A C 1
ATOM 684 O O . ARG A 1 86 ? 6.319 2.355 -14.602 1.00 92.00 86 ARG A O 1
ATOM 691 N N . LEU A 1 87 ? 6.243 0.530 -15.903 1.00 94.31 87 LEU A N 1
ATOM 692 C CA . LEU A 1 87 ? 5.178 -0.122 -15.136 1.00 94.31 87 LEU A CA 1
ATOM 693 C C . LEU A 1 87 ? 5.644 -0.585 -13.745 1.00 94.31 87 LEU A C 1
ATOM 695 O O . LEU A 1 87 ? 4.868 -0.483 -12.796 1.00 94.31 87 LEU A O 1
ATOM 699 N N . VAL A 1 88 ? 6.911 -0.989 -13.590 1.00 94.88 88 VAL A N 1
ATOM 700 C CA . VAL A 1 88 ? 7.501 -1.278 -12.270 1.00 94.88 88 VAL A CA 1
ATOM 701 C C . VAL A 1 88 ? 7.538 -0.009 -11.428 1.00 94.88 88 VAL A C 1
ATOM 703 O O . VAL A 1 88 ? 7.046 -0.019 -10.300 1.00 94.88 88 VAL A O 1
ATOM 706 N N . LYS A 1 89 ? 8.012 1.114 -11.988 1.00 95.25 89 LYS A N 1
ATOM 707 C CA . LYS A 1 89 ? 8.006 2.414 -11.293 1.00 95.25 89 LYS A CA 1
ATOM 708 C C . LYS A 1 89 ? 6.599 2.841 -10.877 1.00 95.25 89 LYS A C 1
ATOM 710 O O . LYS A 1 89 ? 6.414 3.347 -9.776 1.00 95.25 89 LYS A O 1
ATOM 715 N N . LEU A 1 90 ? 5.584 2.596 -11.705 1.00 97.00 90 LEU A N 1
ATOM 716 C CA . LEU A 1 90 ? 4.188 2.861 -11.342 1.00 97.00 90 LEU A CA 1
ATOM 717 C C . LEU A 1 90 ? 3.687 1.968 -10.198 1.00 97.00 90 LEU A C 1
ATOM 719 O O . LEU A 1 90 ? 3.005 2.463 -9.297 1.00 97.00 90 LEU A O 1
ATOM 723 N N . ASN A 1 91 ? 4.025 0.676 -10.207 1.00 97.69 91 ASN A N 1
ATOM 724 C CA . ASN A 1 91 ? 3.645 -0.244 -9.135 1.00 97.69 91 ASN A CA 1
ATOM 725 C C . ASN A 1 91 ? 4.322 0.143 -7.807 1.00 97.69 91 ASN A C 1
ATOM 727 O O . ASN A 1 91 ? 3.660 0.258 -6.776 1.00 97.69 91 ASN A O 1
ATOM 731 N N . ILE A 1 92 ? 5.622 0.450 -7.850 1.00 97.44 92 ILE A N 1
ATOM 732 C CA . ILE A 1 92 ? 6.394 0.919 -6.693 1.00 97.44 92 ILE A CA 1
ATOM 733 C C . ILE A 1 92 ? 5.867 2.269 -6.193 1.00 97.44 92 ILE A C 1
ATOM 735 O O . ILE A 1 92 ? 5.675 2.438 -4.994 1.00 97.44 92 ILE A O 1
ATOM 739 N N . ALA A 1 93 ? 5.555 3.222 -7.076 1.00 98.19 93 ALA A N 1
ATOM 740 C CA . ALA A 1 93 ? 4.964 4.504 -6.686 1.00 98.19 93 ALA A CA 1
ATOM 741 C C . ALA A 1 93 ? 3.600 4.330 -5.999 1.00 98.19 93 ALA A C 1
ATOM 743 O O . ALA A 1 93 ? 3.314 5.000 -5.005 1.00 98.19 93 ALA A O 1
ATOM 744 N N . THR A 1 94 ? 2.782 3.398 -6.496 1.00 98.62 94 THR A N 1
ATOM 745 C CA . THR A 1 94 ? 1.498 3.029 -5.883 1.00 98.62 94 THR A CA 1
ATOM 746 C C . THR A 1 94 ? 1.707 2.460 -4.481 1.00 98.62 94 THR A C 1
ATOM 748 O O . THR A 1 94 ? 1.035 2.878 -3.534 1.00 98.62 94 THR A O 1
ATOM 751 N N . ALA A 1 95 ? 2.681 1.557 -4.326 1.00 98.50 95 ALA A N 1
ATOM 752 C CA . ALA A 1 95 ? 3.042 0.985 -3.036 1.00 98.50 95 ALA A CA 1
ATOM 753 C C . ALA A 1 95 ? 3.585 2.035 -2.058 1.00 98.50 95 ALA A C 1
ATOM 755 O O . ALA A 1 95 ? 3.141 2.089 -0.916 1.00 98.50 95 ALA A O 1
ATOM 756 N N . SER A 1 96 ? 4.465 2.927 -2.509 1.00 98.62 96 SER A N 1
ATOM 757 C CA . SER A 1 96 ? 4.980 4.040 -1.708 1.00 98.62 96 SER A CA 1
ATOM 758 C C . SER A 1 96 ? 3.861 4.958 -1.216 1.00 98.62 96 SER A C 1
ATOM 760 O O . SER A 1 96 ? 3.834 5.318 -0.041 1.00 98.62 96 SER A O 1
ATOM 762 N N . GLY A 1 97 ? 2.904 5.303 -2.085 1.00 98.69 97 GLY A N 1
ATOM 763 C CA . GLY A 1 97 ? 1.746 6.112 -1.701 1.00 98.69 97 GLY A CA 1
ATOM 764 C C . GLY A 1 97 ? 0.908 5.449 -0.604 1.00 98.69 97 GLY A C 1
ATOM 765 O O . GLY A 1 97 ? 0.543 6.113 0.367 1.00 98.69 97 GLY A O 1
ATOM 766 N N . TYR A 1 98 ? 0.664 4.136 -0.711 1.00 98.75 98 TYR A N 1
ATOM 767 C CA . TYR A 1 98 ? 0.040 3.359 0.365 1.00 98.75 98 TYR A CA 1
ATOM 768 C C . TYR A 1 98 ? 0.865 3.394 1.653 1.00 98.75 98 TYR A C 1
ATOM 770 O O . TYR A 1 98 ? 0.322 3.733 2.695 1.00 98.75 98 TYR A O 1
ATOM 778 N N . LEU A 1 99 ? 2.162 3.082 1.597 1.00 98.69 99 LEU A N 1
ATOM 779 C CA . LEU A 1 99 ? 3.000 2.972 2.793 1.00 98.69 99 LEU A CA 1
ATOM 780 C C . LEU A 1 99 ? 3.063 4.297 3.564 1.00 98.69 99 LEU A C 1
ATOM 782 O O . LEU A 1 99 ? 2.999 4.305 4.788 1.00 98.69 99 LEU A O 1
ATOM 786 N N . ILE A 1 100 ? 3.135 5.431 2.864 1.00 98.75 100 ILE A N 1
ATOM 787 C CA . ILE A 1 100 ? 3.080 6.755 3.504 1.00 98.75 100 ILE A CA 1
ATOM 788 C C . ILE A 1 100 ? 1.702 6.985 4.145 1.00 98.75 100 ILE A C 1
ATOM 790 O O . ILE A 1 100 ? 1.608 7.518 5.250 1.00 98.75 100 ILE A O 1
ATOM 794 N N . SER A 1 101 ? 0.634 6.573 3.459 1.00 98.75 101 SER A N 1
ATOM 795 C CA . SER A 1 101 ? -0.747 6.688 3.931 1.00 98.75 101 SER A CA 1
ATOM 796 C C . SER A 1 101 ? -0.993 5.860 5.197 1.00 98.75 101 SER A C 1
ATOM 798 O O . SER A 1 101 ? -1.482 6.388 6.196 1.00 98.75 101 SER A O 1
ATOM 800 N N . ASP A 1 102 ? -0.594 4.590 5.188 1.00 98.56 102 ASP A N 1
ATOM 801 C CA . ASP A 1 102 ? -0.755 3.672 6.314 1.00 98.56 102 ASP A CA 1
ATOM 802 C C . ASP A 1 102 ? 0.139 4.080 7.491 1.00 98.56 102 ASP A C 1
ATOM 804 O O . ASP A 1 102 ? -0.325 4.128 8.627 1.00 98.56 102 ASP A O 1
ATOM 808 N N . LEU A 1 103 ? 1.377 4.520 7.232 1.00 98.62 103 LEU A N 1
ATOM 809 C CA . LEU A 1 103 ? 2.249 5.061 8.276 1.00 98.62 103 LEU A CA 1
ATOM 810 C C . LEU A 1 103 ? 1.620 6.281 8.965 1.00 98.62 103 LEU A C 1
ATOM 812 O O . LEU A 1 103 ? 1.640 6.365 10.193 1.00 98.62 103 LEU A O 1
ATOM 816 N N . LEU A 1 104 ? 1.021 7.206 8.207 1.00 98.69 104 LEU A N 1
ATOM 817 C CA . LEU A 1 104 ? 0.295 8.339 8.783 1.00 98.69 104 LEU A CA 1
ATOM 818 C C . LEU A 1 104 ? -0.874 7.864 9.660 1.00 98.69 104 LEU A C 1
ATOM 820 O O . LEU A 1 104 ? -1.026 8.335 10.787 1.00 98.69 104 LEU A O 1
ATOM 824 N N . ILE A 1 105 ? -1.672 6.909 9.178 1.00 98.56 105 ILE A N 1
ATOM 825 C CA . ILE A 1 105 ? -2.803 6.340 9.925 1.00 98.56 105 ILE A CA 1
ATOM 826 C C . ILE A 1 105 ? -2.326 5.673 11.223 1.00 98.56 105 ILE A C 1
ATOM 828 O O . ILE A 1 105 ? -2.925 5.909 12.276 1.00 98.56 105 ILE A O 1
ATOM 832 N N . ILE A 1 106 ? -1.235 4.905 11.177 1.00 98.31 106 ILE A N 1
ATOM 833 C CA . ILE A 1 106 ? -0.612 4.258 12.340 1.00 98.31 106 ILE A CA 1
ATOM 834 C C . ILE A 1 106 ? -0.171 5.301 13.368 1.00 98.31 106 ILE A C 1
ATOM 836 O O . ILE A 1 106 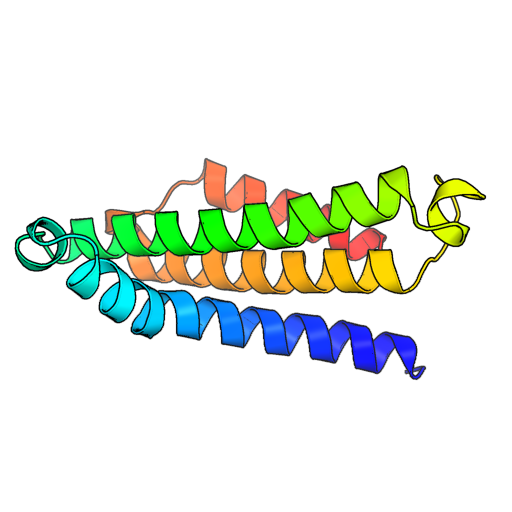? -0.489 5.172 14.551 1.00 98.31 106 ILE A O 1
ATOM 840 N N . LEU A 1 107 ? 0.532 6.352 12.935 1.00 98.19 107 LEU A N 1
ATOM 841 C CA . LEU A 1 107 ? 1.020 7.406 13.827 1.00 98.19 107 LEU A CA 1
ATOM 842 C C . LEU A 1 107 ? -0.132 8.179 14.484 1.00 98.19 107 LEU A C 1
ATOM 844 O O . LEU A 1 107 ? -0.077 8.460 15.682 1.00 98.19 107 LEU A O 1
ATOM 848 N N . LEU A 1 108 ? -1.198 8.476 13.735 1.00 98.25 108 LEU A N 1
ATOM 849 C CA . LEU A 1 108 ? -2.381 9.168 14.258 1.00 98.25 108 LEU A CA 1
ATOM 850 C C . LEU A 1 108 ? -3.225 8.291 15.197 1.00 98.25 108 LEU A C 1
ATOM 852 O O . LEU A 1 108 ? -3.881 8.813 16.096 1.00 98.25 108 LEU A O 1
ATOM 856 N N . ASN A 1 109 ? -3.187 6.966 15.031 1.00 97.94 109 ASN A N 1
ATOM 857 C CA . ASN A 1 109 ? -3.955 6.001 15.825 1.00 97.94 109 ASN A CA 1
ATOM 858 C C . ASN A 1 109 ? -3.050 5.111 16.692 1.00 97.94 109 ASN A C 1
ATOM 860 O O . ASN A 1 109 ? -3.358 3.941 16.938 1.00 97.94 109 ASN A O 1
ATOM 864 N N . TRP A 1 110 ? -1.944 5.673 17.192 1.00 98.12 110 TRP A N 1
ATOM 865 C CA . TRP A 1 110 ? -0.882 4.924 17.872 1.00 98.12 110 TRP A CA 1
ATOM 866 C C . TRP A 1 110 ? -1.375 4.049 19.031 1.00 98.12 110 TRP A C 1
ATOM 868 O O . TRP A 1 110 ? -0.908 2.931 19.213 1.00 98.12 110 TRP A O 1
ATOM 878 N N . LYS A 1 111 ? -2.353 4.530 19.808 1.00 97.69 111 LYS A N 1
ATOM 879 C CA . LYS A 1 111 ? -2.906 3.778 20.948 1.00 97.69 111 LYS A CA 1
ATOM 880 C C . LYS A 1 111 ? -3.638 2.492 20.543 1.00 97.69 111 LYS A C 1
ATOM 882 O O . LYS A 1 111 ? -3.816 1.631 21.395 1.00 97.69 111 LYS A O 1
ATOM 887 N N . VAL A 1 112 ? -4.076 2.388 19.288 1.00 97.75 112 VAL A N 1
ATOM 888 C CA . VAL A 1 112 ? -4.909 1.285 18.787 1.00 97.75 112 VAL A CA 1
ATOM 889 C C . VAL A 1 112 ? -4.107 0.345 17.891 1.00 97.75 112 VAL A C 1
ATOM 891 O O . VAL A 1 112 ? -4.160 -0.865 18.079 1.00 97.75 112 VAL A O 1
ATOM 894 N N . ILE A 1 113 ? -3.364 0.895 16.926 1.00 97.69 113 ILE A N 1
ATOM 895 C CA . ILE A 1 113 ? -2.657 0.126 15.883 1.00 97.69 113 ILE A CA 1
ATOM 896 C C . ILE A 1 113 ? -1.153 0.437 15.809 1.00 97.69 113 ILE A C 1
ATOM 898 O O . ILE A 1 113 ? -0.474 -0.003 14.884 1.00 97.69 113 ILE A O 1
ATOM 902 N N . GLY A 1 114 ? -0.626 1.222 16.751 1.00 97.00 114 GLY A N 1
ATOM 903 C CA . GLY A 1 114 ? 0.786 1.587 16.793 1.00 97.00 114 GLY A CA 1
ATOM 904 C C . GLY A 1 114 ? 1.686 0.390 17.086 1.00 97.00 114 GLY A C 1
ATOM 905 O O . GLY A 1 114 ? 1.578 -0.225 18.144 1.00 97.00 114 GLY A O 1
ATOM 906 N N . ASP A 1 115 ? 2.621 0.108 16.179 1.00 97.00 115 ASP A N 1
ATOM 907 C CA . ASP A 1 115 ? 3.662 -0.903 16.366 1.00 97.00 115 ASP A CA 1
ATOM 908 C C . ASP A 1 115 ? 4.995 -0.403 15.787 1.00 97.00 115 ASP A C 1
ATOM 910 O O . ASP A 1 115 ? 5.081 0.027 14.633 1.00 97.00 115 ASP A O 1
ATOM 914 N N . LYS A 1 116 ? 6.065 -0.472 16.589 1.00 97.38 116 LYS A N 1
ATOM 915 C CA . LYS A 1 116 ? 7.419 -0.075 16.174 1.00 97.38 116 LYS A CA 1
ATOM 916 C C . LYS A 1 116 ? 7.926 -0.918 15.004 1.00 97.38 116 LYS A C 1
ATOM 918 O O . LYS A 1 116 ? 8.616 -0.381 14.141 1.00 97.38 116 LYS A O 1
ATOM 923 N N . PHE A 1 117 ? 7.582 -2.205 14.950 1.00 97.56 117 PHE A N 1
ATOM 924 C CA . PHE A 1 117 ? 7.965 -3.074 13.840 1.00 97.56 117 PHE A CA 1
ATOM 925 C C . PHE A 1 117 ? 7.267 -2.667 12.548 1.00 97.56 117 PHE A C 1
ATOM 927 O O . PHE A 1 117 ? 7.904 -2.677 11.497 1.00 97.56 117 PHE A O 1
ATOM 934 N N . PHE A 1 118 ? 6.007 -2.229 12.617 1.00 95.25 118 PHE A N 1
ATOM 935 C CA . PHE A 1 118 ? 5.327 -1.674 11.449 1.00 95.25 118 PHE A CA 1
ATOM 936 C C . PHE A 1 118 ? 5.979 -0.374 10.996 1.00 95.25 118 PHE A C 1
ATOM 938 O O . PHE A 1 118 ? 6.250 -0.239 9.809 1.00 95.25 118 PHE A O 1
ATOM 945 N N . VAL A 1 119 ? 6.326 0.541 11.904 1.00 98.06 119 VAL A N 1
ATOM 946 C CA . VAL A 1 119 ? 7.045 1.770 11.520 1.00 98.06 119 VAL A CA 1
ATOM 947 C C . VAL A 1 119 ? 8.367 1.446 10.819 1.00 98.06 119 VAL A C 1
ATOM 949 O O . VAL A 1 119 ? 8.631 1.972 9.740 1.00 98.06 119 VAL A O 1
ATOM 952 N N . ILE A 1 120 ? 9.179 0.549 11.391 1.00 98.31 120 ILE A N 1
ATOM 953 C CA . ILE A 1 120 ? 10.455 0.139 10.788 1.00 98.31 120 ILE A CA 1
ATOM 954 C C . ILE A 1 120 ? 10.221 -0.491 9.412 1.00 98.31 120 ILE A C 1
ATOM 956 O O . ILE A 1 120 ? 10.869 -0.089 8.453 1.00 98.31 120 ILE A O 1
ATOM 960 N N . HIS A 1 121 ? 9.263 -1.414 9.295 1.00 97.50 121 HIS A N 1
ATOM 961 C CA . HIS A 1 121 ? 8.898 -2.045 8.027 1.00 97.50 121 HIS A CA 1
ATOM 962 C C . HIS A 1 121 ? 8.567 -1.012 6.940 1.00 97.50 121 HIS A C 1
ATOM 964 O O . HIS A 1 121 ? 9.134 -1.071 5.849 1.00 97.50 121 HIS A O 1
ATOM 970 N N . HIS A 1 122 ? 7.712 -0.034 7.254 1.00 97.94 122 HIS A N 1
ATOM 971 C CA . HIS A 1 122 ? 7.323 1.021 6.319 1.00 97.94 122 HIS A CA 1
ATOM 972 C C . HIS A 1 122 ? 8.525 1.873 5.899 1.00 97.94 122 HIS A C 1
ATOM 974 O O . HIS A 1 122 ? 8.739 2.093 4.708 1.00 97.94 122 HIS A O 1
ATOM 980 N N . CYS A 1 123 ? 9.347 2.313 6.855 1.00 98.00 123 CYS A N 1
ATOM 981 C CA . CYS A 1 123 ? 10.536 3.116 6.573 1.00 98.00 123 CYS A CA 1
ATOM 982 C C . CYS A 1 123 ? 11.564 2.357 5.723 1.00 98.00 123 CYS A C 1
ATOM 984 O O . CYS A 1 123 ? 12.132 2.929 4.792 1.00 98.00 123 CYS A O 1
ATOM 986 N N . THR A 1 124 ? 11.799 1.074 6.013 1.00 97.94 124 THR A N 1
ATOM 987 C CA . THR A 1 124 ? 12.717 0.228 5.240 1.00 97.94 124 THR A CA 1
ATOM 988 C C . THR A 1 124 ? 12.205 0.012 3.818 1.00 97.94 124 THR A C 1
ATOM 990 O O . THR A 1 124 ? 12.973 0.188 2.874 1.00 97.94 124 THR A O 1
ATOM 993 N N . ALA A 1 125 ? 10.918 -0.303 3.645 1.00 97.56 125 ALA A N 1
ATOM 994 C CA . ALA A 1 125 ? 10.318 -0.470 2.323 1.00 97.56 125 ALA A CA 1
ATOM 995 C C . ALA A 1 125 ? 10.381 0.828 1.499 1.00 97.56 125 ALA A C 1
ATOM 997 O O . ALA A 1 125 ? 10.837 0.808 0.359 1.00 97.56 125 ALA A O 1
ATOM 998 N N . LEU A 1 126 ? 10.022 1.970 2.095 1.00 98.06 126 LEU A N 1
ATOM 999 C CA . LEU A 1 126 ? 10.099 3.278 1.435 1.00 98.06 126 LEU A CA 1
ATOM 1000 C C . LEU A 1 126 ? 11.530 3.660 1.051 1.00 98.06 126 LEU A C 1
ATOM 1002 O O . LEU A 1 126 ? 11.749 4.219 -0.020 1.00 98.06 126 LEU A O 1
ATOM 1006 N N . SER A 1 127 ? 12.506 3.327 1.897 1.00 97.38 127 SER A N 1
ATOM 1007 C CA . SER A 1 127 ? 13.922 3.562 1.607 1.00 97.38 127 SER A CA 1
ATOM 1008 C C . SER A 1 127 ? 14.393 2.718 0.421 1.00 97.38 127 SER A C 1
ATOM 1010 O O . SER A 1 127 ? 15.066 3.238 -0.461 1.00 97.38 127 SER A O 1
ATOM 1012 N N . ALA A 1 128 ? 14.001 1.442 0.352 1.00 95.44 128 ALA A N 1
ATOM 1013 C CA . ALA A 1 128 ? 14.297 0.589 -0.798 1.00 95.44 128 ALA A CA 1
ATOM 1014 C C . ALA A 1 128 ? 13.650 1.128 -2.085 1.00 95.44 128 ALA A C 1
ATOM 1016 O O . ALA A 1 128 ? 14.306 1.214 -3.118 1.0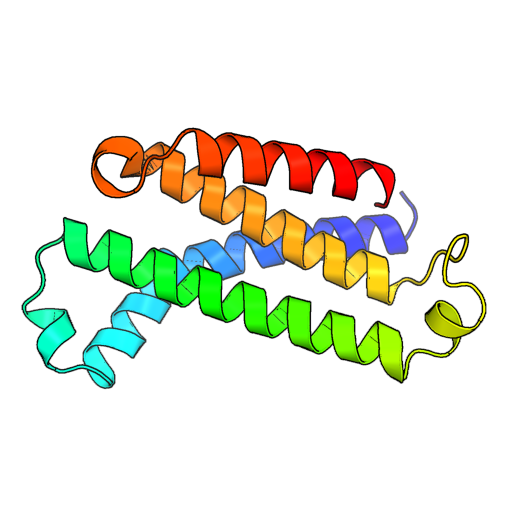0 95.44 128 ALA A O 1
ATOM 1017 N N . TYR A 1 129 ? 12.386 1.550 -2.016 1.00 95.50 129 TYR A N 1
ATOM 1018 C CA . TYR A 1 129 ? 11.656 2.100 -3.159 1.00 95.50 129 TYR A CA 1
ATOM 1019 C C . TYR A 1 129 ? 12.225 3.429 -3.655 1.00 95.50 129 TYR A C 1
ATOM 1021 O O . TYR A 1 129 ? 12.238 3.662 -4.860 1.00 95.50 129 TYR A O 1
ATOM 1029 N N . TYR A 1 130 ? 12.750 4.266 -2.760 1.00 92.88 130 TYR A N 1
ATOM 1030 C CA . TYR A 1 130 ? 13.420 5.513 -3.127 1.00 92.88 130 TYR A CA 1
ATOM 1031 C C . TYR A 1 130 ? 14.647 5.298 -4.025 1.00 92.88 130 TYR A C 1
ATOM 1033 O O . TYR A 1 130 ? 14.908 6.121 -4.889 1.00 92.88 130 TYR A O 1
ATOM 1041 N N . PHE A 1 131 ? 15.386 4.196 -3.864 1.00 89.25 131 PHE A N 1
ATOM 1042 C CA . PHE A 1 131 ? 16.528 3.901 -4.739 1.00 89.25 131 PHE A CA 1
ATOM 1043 C C . PHE A 1 131 ? 16.124 3.409 -6.136 1.00 89.25 131 PHE A C 1
ATOM 1045 O O . PHE A 1 131 ? 16.963 3.403 -7.033 1.00 89.25 131 PHE A O 1
ATOM 1052 N N . VAL A 1 132 ? 14.872 2.976 -6.314 1.00 87.00 132 VAL A N 1
ATOM 1053 C CA . VAL A 1 132 ? 14.358 2.436 -7.585 1.00 87.00 132 VAL A CA 1
ATOM 1054 C C . VAL A 1 132 ? 13.574 3.485 -8.386 1.00 87.00 132 VAL A C 1
ATOM 1056 O O . VAL A 1 132 ? 13.561 3.432 -9.617 1.00 87.00 132 VAL A O 1
ATOM 1059 N N . LEU A 1 133 ? 12.895 4.417 -7.707 1.00 87.62 133 LEU A N 1
ATOM 1060 C CA . LEU A 1 133 ? 12.102 5.488 -8.326 1.00 87.62 133 LEU A CA 1
ATOM 1061 C C . LEU A 1 133 ? 12.965 6.665 -8.785 1.00 87.62 133 LEU A C 1
ATOM 1063 O O . LEU A 1 133 ? 12.780 7.063 -9.961 1.00 87.62 133 LEU A O 1
#

Secondary structure (DSSP, 8-state):
--HHHHHHHHHHHHHHHHHHHIIIIIHHHHHHHH-GGGTTS-HHHHHHHHHHHHHHHHHHHHHHHHHHHHHH-HHHHHSTTT---HHHHHHHHHHHHHHHHHHHHHHHTHHHH--HHHHHHHHHHHHHHHTT-